Protein AF-A0A6P7GGB8-F1 (afdb_monomer_lite)

pLDDT: mean 83.3, std 11.13, range [51.72, 95.81]

Organism: NCBI:txid50390

InterPro domains:
  IPR039859 Palmitoyltransferase PFA4/ZDHHC16/ZDHHC20/ERF2-like [PTHR12246] (1-84)

Secondary structure (DSSP, 8-state):
-HHHHHHHHHHHT--HHHHHHHHHHHHHHHHTT-----TT---HHHHHHHHTT--TT--HHHHTSS---PPPSS-SS----TTSTTTTT--

Sequence (91 aa):
MLSLWHSQLISKGETCIEANINKAETARLKELGRKYANPYNFGRKKNWKIFLGLVQGRTFWKHVLLPSAHEPIGDGLKWHTIHDDGIDEWP

Structure (mmCIF, N/CA/C/O backbone):
data_AF-A0A6P7GGB8-F1
#
_entry.id   AF-A0A6P7GGB8-F1
#
loop_
_atom_site.group_PDB
_atom_site.id
_atom_site.type_symbol
_atom_site.label_atom_id
_atom_site.label_alt_id
_atom_site.label_comp_id
_atom_site.label_asym_id
_atom_site.label_entity_id
_atom_site.label_seq_id
_atom_site.pdbx_PDB_ins_code
_atom_site.Cartn_x
_atom_site.Cartn_y
_atom_site.Cartn_z
_atom_site.occupancy
_atom_site.B_iso_or_equiv
_atom_site.auth_seq_id
_atom_site.auth_comp_id
_atom_site.auth_asym_id
_atom_site.auth_atom_id
_atom_site.pdbx_PDB_model_num
ATOM 1 N N . MET A 1 1 ? 10.956 1.628 14.540 1.00 73.25 1 MET A N 1
ATOM 2 C CA . MET A 1 1 ? 11.794 1.412 13.338 1.00 73.25 1 MET A CA 1
ATOM 3 C C . MET A 1 1 ? 10.952 1.751 12.110 1.00 73.25 1 MET A C 1
ATOM 5 O O . MET A 1 1 ? 9.960 1.069 11.877 1.00 73.25 1 MET A O 1
ATOM 9 N N . LEU A 1 2 ? 11.281 2.823 11.383 1.00 90.38 2 LEU A N 1
ATOM 10 C CA . LEU A 1 2 ? 10.472 3.356 10.270 1.00 90.38 2 LEU A CA 1
ATOM 11 C C . LEU A 1 2 ? 10.202 2.308 9.177 1.00 90.38 2 LEU A C 1
ATOM 13 O O . LEU A 1 2 ? 9.067 2.119 8.750 1.00 90.38 2 LEU A O 1
ATOM 17 N N . SER A 1 3 ? 11.230 1.548 8.804 1.00 89.44 3 SER A N 1
ATOM 18 C CA . SER A 1 3 ? 11.136 0.529 7.756 1.00 89.44 3 SER A CA 1
ATOM 19 C C . SER A 1 3 ? 10.178 -0.608 8.113 1.00 89.44 3 SER A C 1
ATOM 21 O O . SER A 1 3 ? 9.486 -1.115 7.240 1.00 89.44 3 SER A O 1
ATOM 23 N N . LEU A 1 4 ? 10.079 -0.989 9.394 1.00 92.25 4 LEU A N 1
ATOM 24 C CA . LEU A 1 4 ? 9.129 -2.021 9.829 1.00 92.25 4 LEU A CA 1
ATOM 25 C C . LEU A 1 4 ? 7.683 -1.551 9.674 1.00 92.25 4 LEU A C 1
ATOM 27 O O . LEU A 1 4 ? 6.836 -2.324 9.234 1.00 92.25 4 LEU A O 1
ATOM 31 N N . TRP A 1 5 ? 7.416 -0.285 10.000 1.00 91.38 5 TRP A N 1
ATOM 32 C CA . TRP A 1 5 ? 6.101 0.314 9.792 1.00 91.38 5 TRP A CA 1
ATOM 33 C C . TRP A 1 5 ? 5.740 0.314 8.306 1.00 91.38 5 TRP A C 1
ATOM 35 O O . TRP A 1 5 ? 4.690 -0.193 7.923 1.00 91.38 5 TRP A O 1
ATOM 45 N N . HIS A 1 6 ? 6.655 0.773 7.451 1.00 91.75 6 HIS A N 1
ATOM 46 C CA . HIS A 1 6 ? 6.433 0.817 6.005 1.00 91.75 6 HIS A CA 1
ATOM 47 C C . HIS A 1 6 ? 6.219 -0.587 5.424 1.00 91.75 6 HIS A C 1
ATOM 49 O O . HIS A 1 6 ? 5.292 -0.793 4.648 1.00 91.75 6 HIS A O 1
ATOM 55 N N . SER A 1 7 ? 6.985 -1.584 5.872 1.00 92.69 7 SER A N 1
ATOM 56 C CA . SER A 1 7 ? 6.779 -2.988 5.496 1.00 92.69 7 SER A CA 1
ATOM 57 C C . SER A 1 7 ? 5.386 -3.508 5.861 1.00 92.69 7 SER A C 1
ATOM 59 O O . SER A 1 7 ? 4.809 -4.311 5.121 1.00 92.69 7 SER A O 1
ATOM 61 N N . GLN A 1 8 ? 4.816 -3.068 6.987 1.00 93.19 8 GLN A N 1
ATOM 62 C CA . GLN A 1 8 ? 3.448 -3.426 7.368 1.00 93.19 8 GLN A CA 1
ATOM 63 C C . GLN A 1 8 ? 2.406 -2.758 6.467 1.00 93.19 8 GLN A C 1
ATOM 65 O O . GLN A 1 8 ? 1.443 -3.425 6.091 1.00 93.19 8 GLN A O 1
ATOM 70 N N . LEU A 1 9 ? 2.610 -1.492 6.101 1.00 93.81 9 LEU A N 1
ATOM 71 C CA . LEU A 1 9 ? 1.733 -0.766 5.177 1.00 93.81 9 LEU A CA 1
ATOM 72 C C . LEU A 1 9 ? 1.737 -1.409 3.782 1.00 93.81 9 LEU A C 1
ATOM 74 O O . LEU A 1 9 ? 0.683 -1.769 3.262 1.00 93.81 9 LEU A O 1
ATOM 78 N N . ILE A 1 10 ? 2.927 -1.706 3.244 1.00 93.12 10 ILE A N 1
ATOM 79 C CA . ILE A 1 10 ? 3.093 -2.439 1.977 1.00 93.12 10 ILE A CA 1
ATOM 80 C C . ILE A 1 10 ? 2.371 -3.784 2.050 1.00 93.12 10 ILE A C 1
ATOM 82 O O . ILE A 1 10 ? 1.611 -4.146 1.159 1.00 93.12 10 ILE A O 1
ATOM 86 N N . SER A 1 11 ? 2.535 -4.515 3.154 1.00 92.62 11 SER A N 1
ATOM 87 C CA . SER A 1 11 ? 1.873 -5.810 3.345 1.00 92.62 11 SER A CA 1
ATOM 88 C C . SER A 1 11 ? 0.343 -5.725 3.315 1.00 92.62 11 SER A C 1
ATOM 90 O O . SER A 1 11 ? -0.298 -6.727 2.999 1.00 92.62 11 SER A O 1
ATOM 92 N N . LYS A 1 12 ? -0.239 -4.565 3.632 1.00 92.38 12 LYS A N 1
ATOM 93 C CA . LYS A 1 12 ? -1.684 -4.302 3.625 1.00 92.38 12 LYS A CA 1
ATOM 94 C C . LYS A 1 12 ? -2.174 -3.576 2.366 1.00 92.38 12 LYS A C 1
ATOM 96 O O . LYS A 1 12 ? -3.381 -3.382 2.256 1.00 92.38 12 LYS A O 1
ATOM 101 N N . GLY A 1 13 ? -1.278 -3.205 1.448 1.00 91.31 13 GLY A N 1
ATOM 102 C CA . GLY A 1 13 ? -1.632 -2.454 0.242 1.00 91.31 13 GLY A CA 1
ATOM 103 C C . GLY A 1 13 ? -2.189 -1.070 0.570 1.00 91.31 13 GLY A C 1
ATOM 104 O O . GLY A 1 13 ? -3.215 -0.686 0.025 1.00 91.31 13 GLY A O 1
ATOM 105 N N . GLU A 1 14 ? -1.585 -0.368 1.533 1.00 94.19 14 GLU A N 1
ATOM 106 C CA . GLU A 1 14 ? -2.004 0.980 1.930 1.00 94.19 14 GLU A CA 1
ATOM 107 C C . GLU A 1 14 ? -0.804 1.933 2.007 1.00 94.19 14 GLU A C 1
ATOM 109 O O . GLU A 1 14 ? 0.313 1.541 2.352 1.00 94.19 14 GLU A O 1
ATOM 114 N N . THR A 1 15 ? -1.037 3.203 1.702 1.00 92.38 15 THR A N 1
ATOM 115 C CA . THR A 1 15 ? -0.131 4.325 1.965 1.00 92.38 15 THR A CA 1
ATOM 116 C C . THR A 1 15 ? -0.283 4.828 3.404 1.00 92.38 15 THR A C 1
ATOM 118 O O . THR A 1 15 ? -1.225 4.479 4.117 1.00 92.38 15 THR A O 1
ATOM 121 N N . CYS A 1 16 ? 0.625 5.699 3.861 1.00 91.00 16 CYS A N 1
ATOM 122 C CA . CYS A 1 16 ? 0.524 6.304 5.196 1.00 91.00 16 CYS A CA 1
ATOM 123 C C . CYS A 1 16 ? -0.781 7.093 5.399 1.00 91.00 16 CYS A C 1
ATOM 125 O O . CYS A 1 16 ? -1.334 7.090 6.499 1.00 91.00 16 CYS A O 1
ATOM 127 N N . ILE A 1 17 ? -1.270 7.760 4.348 1.00 92.88 17 ILE A N 1
ATOM 128 C CA . ILE A 1 17 ? -2.515 8.536 4.387 1.00 92.88 17 ILE A CA 1
ATOM 129 C C . ILE A 1 17 ? -3.710 7.583 4.459 1.00 92.88 17 ILE A C 1
ATOM 131 O O . ILE A 1 17 ? -4.566 7.723 5.336 1.00 92.88 17 ILE A O 1
ATOM 135 N N . GLU A 1 18 ? -3.733 6.568 3.595 1.00 92.81 18 GLU A N 1
ATOM 136 C CA . GLU A 1 18 ? -4.792 5.557 3.582 1.00 92.81 18 GLU A CA 1
ATOM 137 C C . GLU A 1 18 ? -4.858 4.782 4.893 1.00 92.81 18 GLU A C 1
ATOM 139 O O . GLU A 1 18 ? -5.951 4.533 5.376 1.00 92.81 18 GLU A O 1
ATOM 144 N N . ALA A 1 19 ? -3.732 4.476 5.540 1.00 92.75 19 ALA A N 1
ATOM 145 C CA . ALA A 1 19 ? -3.730 3.793 6.834 1.00 92.75 19 ALA A CA 1
ATOM 146 C C . ALA A 1 19 ? -4.512 4.564 7.912 1.00 92.75 19 ALA A C 1
ATOM 148 O O . ALA A 1 19 ? -5.209 3.966 8.738 1.00 92.75 19 ALA A O 1
ATOM 149 N N . ASN A 1 20 ? -4.427 5.898 7.898 1.00 93.94 20 ASN A N 1
ATOM 150 C CA . ASN A 1 20 ? -5.189 6.741 8.813 1.00 93.94 20 ASN A CA 1
ATOM 151 C C . ASN A 1 20 ? -6.690 6.730 8.478 1.00 93.94 20 ASN A C 1
ATOM 153 O O . ASN A 1 20 ? -7.521 6.582 9.375 1.00 93.94 20 ASN A O 1
ATOM 157 N N . ILE A 1 21 ? -7.033 6.825 7.192 1.00 94.31 21 ILE A N 1
ATOM 158 C CA . ILE A 1 21 ? -8.422 6.783 6.709 1.00 94.31 21 ILE A CA 1
ATOM 159 C C . ILE A 1 21 ? -9.048 5.409 6.992 1.00 94.31 21 ILE A C 1
ATOM 161 O O . ILE A 1 21 ? -10.114 5.326 7.597 1.00 94.31 21 ILE A O 1
ATOM 165 N N . ASN A 1 22 ? -8.346 4.328 6.656 1.00 93.38 22 ASN A N 1
ATOM 166 C CA . ASN A 1 22 ? -8.737 2.940 6.895 1.00 93.38 22 ASN A CA 1
ATOM 167 C C . ASN A 1 22 ? -9.016 2.684 8.375 1.00 93.38 22 ASN A C 1
ATOM 169 O O . ASN A 1 22 ? -9.960 1.970 8.710 1.00 93.38 22 ASN A O 1
ATOM 173 N N . LYS A 1 23 ? -8.222 3.270 9.280 1.00 93.69 23 LYS A N 1
ATOM 174 C CA . LYS A 1 23 ? -8.448 3.165 10.726 1.00 93.69 23 LYS A CA 1
ATOM 175 C C . LYS A 1 23 ? -9.769 3.818 11.141 1.00 93.69 23 LYS A C 1
ATOM 177 O O . LYS A 1 23 ? -10.519 3.205 11.901 1.00 93.69 23 LYS A O 1
ATOM 182 N N . ALA A 1 24 ? -10.055 5.021 10.641 1.00 95.12 24 ALA A N 1
ATOM 183 C CA 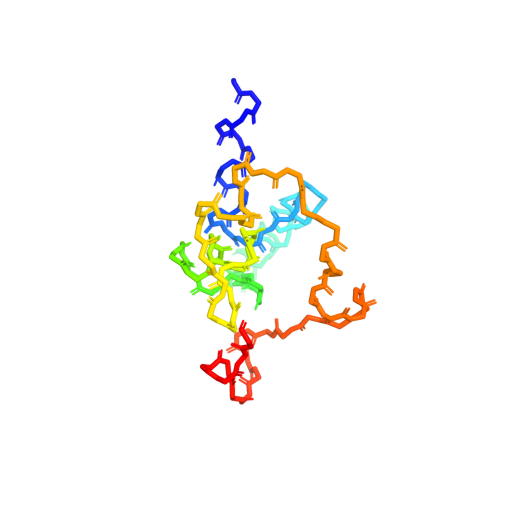. ALA A 1 24 ? -11.307 5.724 10.917 1.00 95.12 24 ALA A CA 1
ATOM 184 C C . ALA A 1 24 ? -12.520 4.980 10.326 1.00 95.12 24 ALA A C 1
ATOM 186 O O . ALA A 1 24 ? -13.491 4.724 11.037 1.00 95.12 24 ALA A O 1
ATOM 187 N N . GLU A 1 25 ? -12.428 4.533 9.072 1.00 94.19 25 GLU A N 1
ATOM 188 C CA . GLU A 1 25 ? -13.493 3.774 8.406 1.00 94.19 25 GLU A CA 1
ATOM 189 C C . GLU A 1 25 ? -13.737 2.410 9.054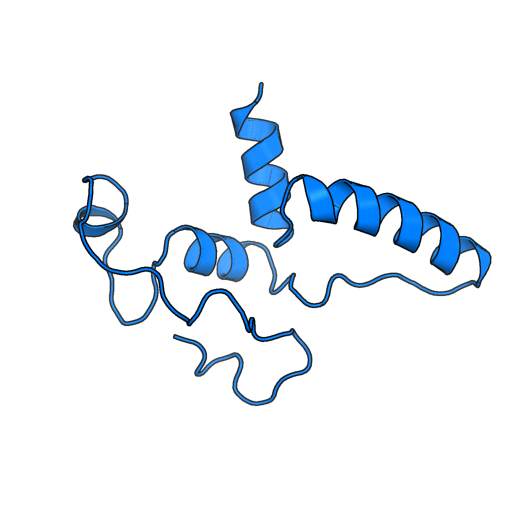 1.00 94.19 25 GLU A C 1
ATOM 191 O O . GLU A 1 25 ? -14.882 1.988 9.201 1.00 94.19 25 GLU A O 1
ATOM 196 N N . THR A 1 26 ? -12.683 1.733 9.515 1.00 94.06 26 THR A N 1
ATOM 197 C CA . THR A 1 26 ? -12.821 0.474 10.260 1.00 94.06 26 THR A CA 1
ATOM 198 C C . THR A 1 26 ? -13.585 0.684 11.563 1.00 94.06 26 THR A C 1
ATOM 200 O O . THR A 1 26 ? -14.424 -0.147 11.906 1.00 94.06 26 THR A O 1
ATOM 203 N N . ALA A 1 27 ? -13.322 1.777 12.287 1.00 95.44 27 ALA A N 1
ATOM 204 C CA . ALA A 1 27 ? -14.065 2.107 13.501 1.00 95.44 27 ALA A CA 1
ATOM 205 C C . ALA A 1 27 ? -15.542 2.388 13.182 1.00 95.44 27 ALA A C 1
ATOM 207 O O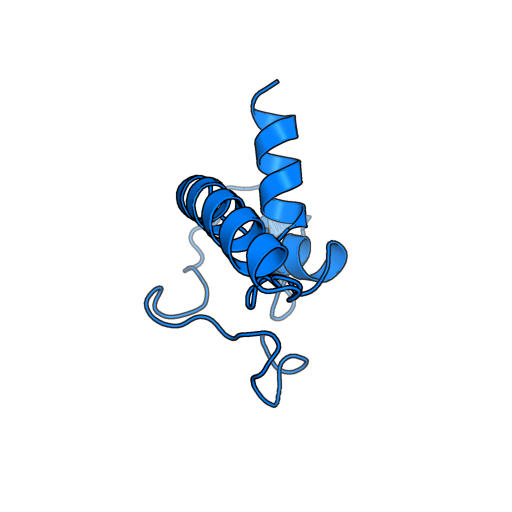 . ALA A 1 27 ? -16.416 1.741 13.756 1.00 95.44 27 ALA A O 1
ATOM 208 N N . ARG A 1 28 ? -15.806 3.243 12.185 1.00 95.81 28 ARG A N 1
ATOM 209 C CA . ARG A 1 28 ? -17.162 3.591 11.735 1.00 95.81 28 ARG A CA 1
ATOM 210 C C . ARG A 1 28 ? -17.967 2.367 11.288 1.00 95.81 28 ARG A C 1
ATOM 212 O O . ARG A 1 28 ? -19.115 2.189 11.677 1.00 95.81 28 ARG A O 1
ATOM 219 N N . LEU A 1 29 ? -17.378 1.493 10.471 1.00 94.12 29 LEU A N 1
ATOM 220 C CA . LEU A 1 29 ? -18.069 0.299 9.973 1.00 94.12 29 LEU A CA 1
ATOM 221 C C . LEU A 1 29 ? -18.298 -0.735 11.072 1.00 94.12 29 LEU A C 1
ATOM 223 O O . LEU A 1 29 ? -19.340 -1.390 11.065 1.00 94.12 29 LEU A O 1
ATOM 227 N N . LYS A 1 30 ? -17.381 -0.843 12.040 1.00 95.44 30 LYS A N 1
ATOM 228 C CA . LYS A 1 30 ? -17.554 -1.717 13.204 1.00 95.44 30 LYS A CA 1
ATOM 229 C C . LYS A 1 30 ? -18.769 -1.306 14.039 1.00 95.44 30 LYS A C 1
ATOM 231 O O . LYS A 1 30 ? -19.500 -2.187 14.482 1.00 95.44 30 LYS A O 1
ATOM 236 N N . GLU A 1 31 ? -19.010 -0.007 14.212 1.00 95.75 31 GLU A N 1
ATOM 237 C CA . GLU A 1 31 ? -20.212 0.515 14.886 1.00 95.75 31 GLU A CA 1
ATOM 238 C C . GLU A 1 31 ? -21.499 0.152 14.129 1.00 95.75 31 GLU A C 1
ATOM 240 O O . GLU A 1 31 ? -22.517 -0.153 14.742 1.00 95.75 31 GLU A O 1
ATOM 245 N N . LEU A 1 32 ? -21.434 0.088 12.797 1.00 95.38 32 LEU A N 1
ATOM 246 C CA . LEU A 1 32 ? -22.534 -0.342 11.926 1.00 95.38 32 LEU A CA 1
ATOM 247 C C . LEU A 1 32 ? -22.667 -1.875 11.800 1.00 95.38 32 LEU A C 1
ATOM 249 O O . LEU A 1 32 ? -23.470 -2.354 10.998 1.00 95.38 32 LEU A O 1
ATOM 253 N N . GLY A 1 33 ? -21.863 -2.658 12.529 1.00 94.62 33 GL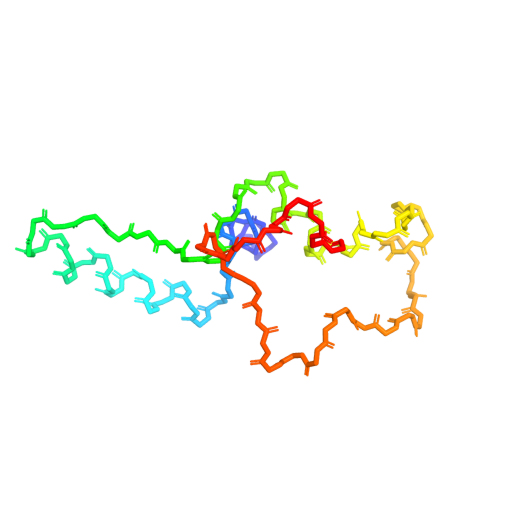Y A N 1
ATOM 254 C CA . GLY A 1 33 ? -21.857 -4.124 12.452 1.00 94.62 33 GLY A CA 1
ATOM 255 C C . GLY A 1 33 ? -21.281 -4.687 11.146 1.00 94.62 33 GLY A C 1
ATOM 256 O O . GLY A 1 33 ? -21.518 -5.847 10.812 1.00 94.62 33 GLY A O 1
ATOM 257 N N . ARG A 1 34 ? -20.528 -3.882 10.388 1.00 94.19 34 ARG A N 1
ATOM 258 C CA . ARG A 1 34 ? -19.898 -4.262 9.116 1.00 94.19 34 ARG A CA 1
ATOM 259 C C . ARG A 1 34 ? -18.385 -4.374 9.266 1.00 94.19 34 ARG A C 1
ATOM 261 O O . ARG A 1 34 ? -17.759 -3.720 10.098 1.00 94.19 34 ARG A O 1
ATOM 268 N N . LYS A 1 35 ? -17.769 -5.199 8.422 1.00 92.19 35 LYS A N 1
ATOM 269 C CA . LYS A 1 35 ? -16.312 -5.340 8.360 1.00 92.19 35 LYS A CA 1
ATOM 270 C C . LYS A 1 35 ? -15.764 -4.495 7.215 1.00 92.19 35 LYS A C 1
ATOM 272 O O . LYS A 1 35 ? -16.154 -4.697 6.071 1.00 92.19 35 LYS A O 1
ATOM 277 N N . TYR A 1 36 ? -14.844 -3.586 7.526 1.00 91.56 36 TYR A N 1
ATOM 278 C CA . TYR A 1 36 ? -14.080 -2.877 6.503 1.00 91.56 36 TYR A CA 1
ATOM 279 C C . TYR A 1 36 ? -13.112 -3.830 5.793 1.00 91.56 36 TYR A C 1
ATOM 281 O O . TYR A 1 36 ? -12.426 -4.627 6.441 1.00 91.56 36 TYR A O 1
ATOM 289 N N . ALA A 1 37 ? -13.043 -3.723 4.470 1.00 90.19 37 ALA A N 1
ATOM 290 C CA . ALA A 1 37 ? -12.061 -4.397 3.637 1.00 90.19 37 ALA A CA 1
ATOM 291 C C . ALA A 1 37 ? -11.386 -3.347 2.751 1.00 90.19 37 ALA A C 1
ATOM 293 O O . ALA A 1 37 ? -12.071 -2.613 2.046 1.00 90.19 37 ALA A O 1
ATOM 294 N N . ASN A 1 38 ? -10.054 -3.272 2.806 1.00 91.06 38 ASN A N 1
ATOM 295 C CA . ASN A 1 38 ? -9.289 -2.394 1.926 1.00 91.06 38 ASN A CA 1
ATOM 296 C C . ASN A 1 38 ? -9.364 -2.944 0.485 1.00 91.06 38 ASN A C 1
ATOM 298 O O . ASN A 1 38 ? -8.861 -4.053 0.265 1.00 91.06 38 ASN A O 1
ATOM 302 N N . PRO A 1 39 ? -9.933 -2.201 -0.484 1.00 90.06 39 PRO A N 1
ATOM 303 C CA . PRO A 1 39 ? -10.061 -2.660 -1.865 1.00 90.06 39 PRO A CA 1
ATOM 304 C C . PRO A 1 39 ? -8.716 -2.824 -2.588 1.00 90.06 39 PRO A C 1
ATOM 306 O O . PRO A 1 39 ? -8.662 -3.520 -3.596 1.00 90.06 39 PRO A O 1
ATOM 309 N N . TYR A 1 40 ? -7.633 -2.240 -2.067 1.00 89.81 40 TYR A N 1
ATOM 310 C CA . TYR A 1 40 ? -6.276 -2.341 -2.623 1.00 89.81 40 TYR A CA 1
ATOM 311 C C . TYR A 1 40 ? -5.415 -3.412 -1.937 1.00 89.81 40 TYR A C 1
ATOM 313 O O . TYR A 1 40 ? -4.222 -3.550 -2.213 1.00 89.81 40 TYR A O 1
ATOM 321 N N . ASN A 1 41 ? -5.999 -4.193 -1.022 1.00 91.12 41 ASN A N 1
ATOM 322 C CA . ASN A 1 41 ? -5.292 -5.273 -0.349 1.00 91.12 41 ASN A CA 1
ATOM 323 C C . ASN A 1 41 ? -5.486 -6.611 -1.075 1.00 91.12 41 ASN A C 1
ATOM 325 O O . ASN A 1 41 ? -6.403 -7.371 -0.770 1.00 91.12 41 ASN A O 1
ATOM 329 N N . PHE A 1 42 ? -4.545 -6.956 -1.949 1.00 88.56 42 PHE A N 1
ATOM 330 C CA . PHE A 1 42 ? -4.522 -8.217 -2.701 1.00 88.56 42 PHE A CA 1
ATOM 331 C C . PHE A 1 42 ? -3.848 -9.378 -1.950 1.00 88.56 42 PHE A C 1
ATOM 333 O O . PHE A 1 42 ? -3.586 -10.443 -2.513 1.00 88.56 42 PHE A O 1
ATOM 340 N N . GLY A 1 43 ? -3.515 -9.173 -0.674 1.00 90.12 43 GLY A N 1
ATOM 341 C CA . GLY A 1 43 ? -2.738 -10.098 0.140 1.00 90.12 43 GLY A CA 1
ATOM 342 C C . GLY A 1 43 ? -1.230 -9.861 0.046 1.00 90.12 43 GLY A C 1
ATOM 343 O O . GLY A 1 43 ? -0.692 -9.396 -0.958 1.00 90.12 43 GLY A O 1
ATOM 344 N N . ARG A 1 44 ? -0.515 -10.228 1.120 1.00 90.12 44 ARG A N 1
ATOM 345 C CA . ARG A 1 44 ? 0.898 -9.863 1.343 1.00 90.12 44 ARG A CA 1
ATOM 346 C C . ARG A 1 44 ? 1.786 -10.119 0.125 1.00 90.12 44 ARG A C 1
ATOM 348 O O . ARG A 1 44 ? 2.483 -9.220 -0.323 1.00 90.12 44 ARG A O 1
ATOM 355 N N . LYS A 1 45 ? 1.749 -11.331 -0.435 1.00 88.56 45 LYS A N 1
ATOM 356 C CA . LYS A 1 45 ? 2.619 -11.712 -1.559 1.00 88.56 45 LYS A CA 1
ATOM 357 C C . LYS A 1 45 ? 2.381 -10.843 -2.801 1.00 88.56 45 LYS A C 1
ATOM 359 O O . LYS A 1 45 ? 3.349 -10.455 -3.445 1.00 88.56 45 LYS A O 1
ATOM 364 N N . LYS A 1 46 ? 1.120 -10.546 -3.132 1.00 86.75 46 LYS A N 1
ATOM 365 C CA . LYS A 1 46 ? 0.752 -9.756 -4.316 1.00 86.75 46 LYS A CA 1
ATOM 366 C C . LYS A 1 46 ? 1.044 -8.271 -4.091 1.00 86.75 46 LYS A C 1
ATOM 368 O O . LYS A 1 46 ? 1.698 -7.667 -4.931 1.00 86.75 46 LYS A O 1
ATOM 373 N N . ASN A 1 47 ? 0.734 -7.740 -2.908 1.00 90.38 47 ASN A N 1
ATOM 374 C CA . ASN A 1 47 ? 1.058 -6.355 -2.549 1.00 90.38 47 ASN A CA 1
ATOM 375 C C . ASN A 1 47 ? 2.568 -6.072 -2.622 1.00 90.38 47 ASN A C 1
ATOM 377 O O . ASN A 1 47 ? 2.982 -5.062 -3.181 1.00 90.38 47 ASN A O 1
ATOM 381 N N . TRP A 1 48 ? 3.406 -6.988 -2.120 1.00 89.31 48 TRP A N 1
ATOM 382 C CA . TRP A 1 48 ? 4.863 -6.847 -2.210 1.00 89.31 48 TRP A CA 1
ATOM 383 C C . TRP A 1 48 ? 5.382 -6.926 -3.648 1.00 89.31 48 TRP A C 1
ATOM 385 O O . TRP A 1 48 ? 6.305 -6.195 -3.997 1.00 89.31 48 TRP A O 1
ATOM 395 N N . LYS A 1 49 ? 4.796 -7.780 -4.497 1.00 86.31 49 LYS A N 1
ATOM 396 C CA . LYS A 1 49 ? 5.153 -7.829 -5.922 1.00 86.31 49 LYS A CA 1
ATOM 397 C C . LYS A 1 49 ? 4.823 -6.521 -6.636 1.00 86.31 49 LYS A C 1
ATOM 399 O O . LYS A 1 49 ? 5.671 -6.028 -7.371 1.00 86.31 49 LYS A O 1
ATOM 404 N N . ILE A 1 50 ? 3.636 -5.968 -6.381 1.00 85.62 50 ILE A N 1
ATOM 405 C CA . ILE A 1 50 ? 3.183 -4.692 -6.948 1.00 85.62 50 ILE A CA 1
ATOM 406 C C . ILE A 1 50 ? 4.100 -3.559 -6.475 1.00 85.62 50 ILE A C 1
ATOM 408 O O . ILE A 1 50 ? 4.630 -2.821 -7.298 1.00 85.62 50 ILE A O 1
ATOM 412 N N . PHE A 1 51 ? 4.368 -3.474 -5.168 1.00 87.25 51 PHE A N 1
ATOM 413 C CA . PHE A 1 51 ? 5.242 -2.446 -4.594 1.00 87.25 51 PHE A CA 1
ATOM 414 C C . PHE A 1 51 ? 6.659 -2.471 -5.182 1.00 87.25 51 PHE A C 1
ATOM 416 O O . PHE A 1 51 ? 7.224 -1.427 -5.487 1.00 87.25 51 PHE A O 1
ATOM 423 N N . LEU A 1 52 ? 7.233 -3.664 -5.355 1.00 85.31 52 LEU A N 1
ATOM 424 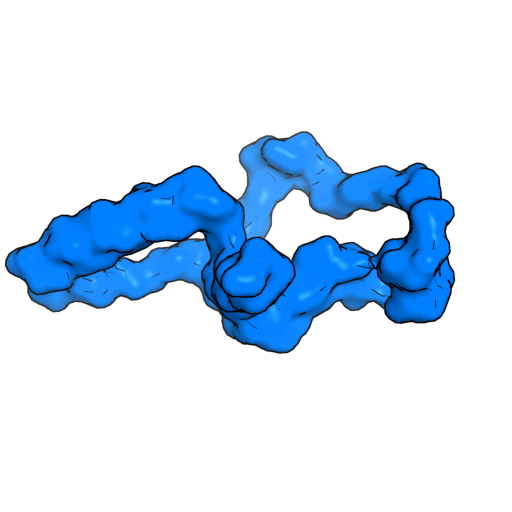C CA . LEU A 1 52 ? 8.576 -3.836 -5.913 1.00 85.31 52 LEU A CA 1
ATOM 425 C C . LEU A 1 52 ? 8.609 -3.791 -7.448 1.00 85.31 52 LEU A C 1
ATOM 427 O O . LEU A 1 52 ? 9.677 -3.962 -8.033 1.00 85.31 52 LEU A O 1
ATOM 431 N N . GLY A 1 53 ? 7.463 -3.627 -8.114 1.00 79.56 53 GLY A N 1
ATOM 432 C CA . GLY A 1 53 ? 7.399 -3.645 -9.570 1.00 79.56 53 GLY A CA 1
ATOM 433 C C . GLY A 1 53 ? 7.859 -4.977 -10.180 1.00 79.56 53 GLY A C 1
ATOM 434 O O . GLY A 1 53 ? 8.385 -4.978 -11.289 1.00 79.56 53 GLY A O 1
ATOM 435 N N . LEU A 1 54 ? 7.688 -6.109 -9.481 1.00 79.19 54 LEU A N 1
ATOM 436 C CA . LEU A 1 54 ? 8.080 -7.462 -9.929 1.00 79.19 54 LEU A CA 1
ATOM 437 C C . LEU A 1 54 ? 7.022 -8.099 -10.832 1.00 79.19 54 LEU A C 1
ATOM 439 O O . LEU A 1 54 ? 6.560 -9.223 -10.619 1.00 79.19 54 LEU A O 1
ATOM 443 N N . VAL A 1 55 ? 6.628 -7.316 -11.814 1.00 72.69 55 VAL A N 1
ATOM 444 C CA . VAL A 1 55 ? 5.469 -7.490 -12.673 1.00 72.69 55 VAL A CA 1
ATOM 445 C C . VAL A 1 55 ? 5.951 -7.463 -14.127 1.00 72.69 55 VAL A C 1
ATOM 447 O O . VAL A 1 55 ? 7.018 -6.910 -14.407 1.00 72.69 55 VAL A O 1
ATOM 450 N N . GLN A 1 56 ? 5.262 -8.151 -15.042 1.00 68.25 56 GLN A N 1
ATOM 451 C CA . GLN A 1 56 ? 5.677 -8.299 -16.458 1.00 68.25 56 GLN A CA 1
ATOM 452 C C . GLN A 1 56 ? 7.099 -8.881 -16.692 1.00 68.25 56 GLN A C 1
ATOM 454 O O . GLN A 1 56 ? 7.834 -8.444 -17.575 1.00 68.25 56 GLN A O 1
ATOM 459 N N . GLY A 1 57 ? 7.536 -9.861 -15.892 1.00 67.25 57 GLY A N 1
ATOM 460 C CA . GLY A 1 57 ? 8.838 -10.527 -16.090 1.00 67.25 57 GLY A CA 1
ATOM 461 C C . GLY A 1 57 ? 10.060 -9.759 -15.560 1.00 67.25 57 GLY A C 1
ATOM 462 O O . GLY A 1 57 ? 11.200 -10.184 -15.767 1.00 67.25 57 GLY A O 1
ATOM 463 N N . ARG A 1 58 ? 9.851 -8.657 -14.828 1.00 72.00 58 ARG A N 1
ATOM 464 C CA . ARG A 1 58 ? 10.920 -7.910 -14.148 1.00 72.00 58 ARG A CA 1
ATOM 465 C C . ARG A 1 58 ? 11.575 -8.760 -13.053 1.00 72.00 58 ARG A C 1
ATOM 467 O O . ARG A 1 58 ? 10.918 -9.297 -12.163 1.00 72.00 58 ARG A O 1
ATOM 474 N N . THR A 1 59 ? 12.902 -8.874 -13.106 1.00 73.31 59 THR A N 1
ATOM 475 C CA . THR A 1 59 ? 13.690 -9.634 -12.125 1.00 73.31 59 THR A CA 1
ATOM 476 C C . THR A 1 59 ? 14.145 -8.761 -10.956 1.00 73.31 59 THR A C 1
ATOM 478 O O . THR A 1 59 ? 14.579 -7.623 -11.150 1.00 73.31 59 THR A O 1
ATOM 481 N N . PHE A 1 60 ? 14.105 -9.330 -9.746 1.00 70.88 60 PHE A N 1
ATOM 482 C CA . PHE A 1 60 ? 14.470 -8.667 -8.486 1.00 70.88 60 PHE A CA 1
ATOM 483 C C . PHE A 1 60 ? 15.856 -8.011 -8.528 1.00 70.88 60 PHE A C 1
ATOM 485 O O . PHE A 1 60 ? 16.026 -6.862 -8.134 1.00 70.88 60 PHE A O 1
ATOM 492 N N . TRP A 1 61 ? 16.843 -8.711 -9.084 1.00 69.44 61 TRP A N 1
ATOM 493 C CA . TRP A 1 61 ? 18.226 -8.238 -9.113 1.00 69.44 61 TRP A CA 1
ATOM 494 C C . TRP A 1 61 ? 18.440 -6.962 -9.935 1.00 69.44 61 TRP A C 1
ATOM 496 O O . TRP A 1 61 ? 19.214 -6.103 -9.527 1.00 69.44 61 TRP A O 1
ATOM 506 N N . LYS A 1 62 ? 17.761 -6.821 -11.078 1.00 67.06 62 LYS A N 1
ATOM 507 C CA . LYS A 1 62 ? 17.956 -5.674 -11.981 1.00 67.06 62 LYS A CA 1
ATOM 508 C C . LYS A 1 62 ? 17.061 -4.482 -11.646 1.00 67.06 62 LYS A C 1
ATOM 510 O O . LYS A 1 62 ? 17.470 -3.354 -11.882 1.00 67.06 62 LYS A O 1
ATOM 515 N N . HIS A 1 63 ? 15.862 -4.731 -11.116 1.00 69.31 63 HIS A N 1
ATOM 516 C CA . HIS A 1 63 ? 14.821 -3.703 -10.990 1.00 69.31 63 HIS A CA 1
ATOM 517 C C . HIS A 1 63 ? 14.552 -3.256 -9.549 1.00 69.31 63 HIS A C 1
ATOM 519 O O . HIS A 1 63 ? 13.853 -2.268 -9.359 1.00 69.31 63 HIS A O 1
ATOM 525 N N . VAL A 1 64 ? 15.091 -3.962 -8.546 1.00 71.12 64 VAL A N 1
ATOM 526 C CA . VAL A 1 64 ? 14.907 -3.611 -7.126 1.00 71.12 64 VAL A CA 1
ATOM 527 C C . VAL A 1 64 ? 16.215 -3.166 -6.473 1.00 71.12 64 VAL A C 1
ATOM 529 O O . VAL A 1 64 ? 16.219 -2.197 -5.722 1.00 71.12 64 VAL A O 1
ATOM 532 N N . LEU A 1 65 ? 17.329 -3.857 -6.740 1.00 73.81 65 LEU A N 1
ATOM 533 C CA . LEU A 1 65 ? 18.615 -3.553 -6.094 1.00 73.81 65 LEU A CA 1
ATOM 534 C C . LEU A 1 65 ? 19.379 -2.395 -6.748 1.00 73.81 65 LEU A C 1
ATOM 536 O O . LEU A 1 65 ? 20.195 -1.760 -6.085 1.00 73.81 65 LEU A O 1
ATOM 540 N N . LEU A 1 66 ? 19.133 -2.126 -8.031 1.00 74.38 66 LEU A N 1
ATOM 541 C CA . LEU A 1 66 ? 19.781 -1.049 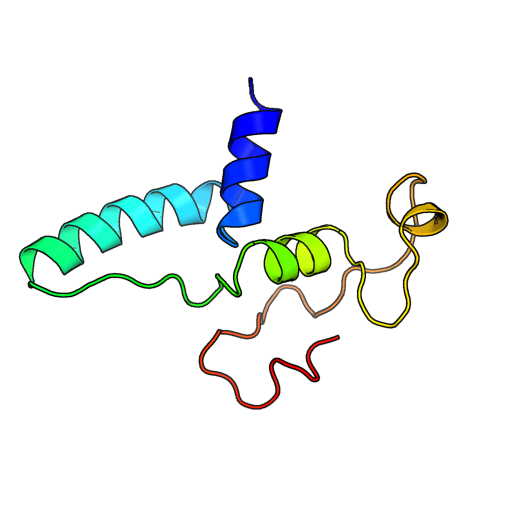-8.773 1.00 74.38 66 LEU A CA 1
ATOM 542 C C . LEU A 1 66 ? 18.761 0.049 -9.092 1.00 74.38 66 LEU A C 1
ATOM 544 O O . LEU A 1 66 ? 17.624 -0.277 -9.445 1.00 74.38 66 LEU A O 1
ATOM 548 N N . PRO A 1 67 ? 19.145 1.338 -9.000 1.00 67.38 67 PRO A N 1
ATOM 549 C CA . PRO A 1 67 ? 18.294 2.425 -9.454 1.00 67.38 67 PRO A CA 1
ATOM 550 C C . PRO A 1 67 ? 18.001 2.212 -10.938 1.00 67.38 67 PRO A C 1
ATOM 552 O O . PRO A 1 67 ? 18.897 2.145 -11.777 1.00 67.38 67 PRO A O 1
ATOM 555 N N . SER A 1 68 ? 16.724 2.043 -11.239 1.00 68.44 68 SER A N 1
ATOM 556 C CA . SER A 1 68 ? 16.232 1.689 -12.557 1.00 68.44 68 SER A CA 1
ATOM 557 C C . SER A 1 68 ? 15.404 2.859 -13.079 1.00 68.44 68 SER A C 1
ATOM 559 O O . SER A 1 68 ? 14.482 3.300 -12.402 1.00 68.44 68 SER A O 1
ATOM 561 N N . ALA A 1 69 ? 15.705 3.337 -14.289 1.00 68.69 69 ALA A N 1
ATOM 562 C CA . ALA A 1 69 ? 14.969 4.419 -14.954 1.00 68.69 69 ALA A CA 1
ATOM 563 C C . ALA A 1 69 ? 13.641 3.960 -15.594 1.00 68.69 69 ALA A C 1
ATOM 565 O O . ALA A 1 69 ? 13.064 4.679 -16.403 1.00 68.69 69 ALA A O 1
ATOM 566 N N . HIS A 1 70 ? 13.174 2.749 -15.276 1.00 71.12 70 HIS A N 1
ATOM 567 C CA . HIS A 1 70 ? 11.912 2.240 -15.798 1.00 71.12 70 HIS A CA 1
ATOM 568 C C . HIS A 1 70 ? 10.737 3.022 -15.220 1.00 71.12 70 HIS A C 1
ATOM 570 O O . HIS A 1 70 ? 10.665 3.258 -14.013 1.00 71.12 70 HIS A O 1
ATOM 576 N N . GLU A 1 71 ? 9.793 3.357 -16.091 1.00 70.31 71 GLU A N 1
ATOM 577 C CA . GLU A 1 71 ? 8.583 4.059 -15.697 1.00 70.31 71 GLU A CA 1
ATOM 578 C C . GLU A 1 71 ? 7.726 3.204 -14.746 1.00 70.31 71 GLU A C 1
ATOM 580 O O . GLU A 1 71 ? 7.703 1.958 -14.844 1.00 70.31 71 GLU A O 1
ATOM 585 N N . PRO A 1 72 ? 7.037 3.861 -13.791 1.00 71.12 72 PRO A N 1
ATOM 586 C CA . PRO A 1 72 ? 6.049 3.196 -12.963 1.00 71.12 72 PRO A CA 1
ATOM 587 C C . PRO A 1 72 ? 4.936 2.632 -13.848 1.00 71.12 72 PRO A C 1
ATOM 589 O O . PRO A 1 72 ? 4.655 3.129 -14.934 1.00 71.12 72 PRO A O 1
ATOM 592 N N . ILE A 1 73 ? 4.313 1.555 -13.386 1.00 72.12 73 ILE A N 1
ATOM 593 C CA . ILE A 1 73 ? 3.216 0.926 -14.117 1.00 72.12 73 ILE A CA 1
ATOM 594 C C . ILE A 1 73 ? 1.918 1.651 -13.772 1.00 72.12 73 ILE A C 1
ATOM 596 O O . ILE A 1 73 ? 1.629 1.876 -12.597 1.00 72.12 73 ILE A O 1
ATOM 600 N N . GLY A 1 74 ? 1.136 1.963 -14.804 1.00 75.88 74 GLY A N 1
ATOM 601 C CA . GLY A 1 74 ? -0.118 2.700 -14.685 1.00 75.88 74 GLY A CA 1
ATOM 602 C C . GLY A 1 74 ? 0.060 4.211 -14.831 1.00 75.88 74 GLY A C 1
ATOM 603 O O . GLY A 1 74 ? 1.164 4.726 -14.970 1.00 75.88 74 GLY A O 1
ATOM 604 N N . ASP A 1 75 ? -1.062 4.920 -14.813 1.00 81.06 75 ASP A N 1
ATOM 605 C CA . ASP A 1 75 ? -1.142 6.378 -14.954 1.00 81.06 75 ASP A CA 1
ATOM 606 C C . ASP A 1 75 ? -1.062 7.119 -13.606 1.00 81.06 75 ASP A C 1
ATOM 608 O O . ASP A 1 75 ? -1.027 8.347 -13.568 1.00 81.06 75 ASP A O 1
ATOM 612 N N . GLY A 1 76 ? -1.050 6.378 -12.490 1.00 80.12 76 GLY A N 1
ATOM 613 C CA . GLY A 1 76 ? -1.102 6.939 -11.138 1.00 80.12 76 GLY A CA 1
ATOM 614 C C . GLY A 1 76 ? -2.429 7.628 -10.805 1.00 80.12 76 GLY A C 1
ATOM 615 O O . GLY A 1 76 ? -2.505 8.334 -9.803 1.00 80.12 76 GLY A O 1
ATOM 616 N N . LEU A 1 77 ? -3.457 7.448 -11.638 1.00 80.75 77 LEU A N 1
ATOM 617 C CA . LEU A 1 77 ? -4.807 7.982 -11.447 1.00 80.75 77 LEU A CA 1
ATOM 618 C C . LEU A 1 77 ? -5.815 6.863 -11.195 1.00 80.75 77 LEU A C 1
ATOM 620 O O . LEU A 1 77 ? -6.840 7.087 -10.548 1.00 80.75 77 LEU A O 1
ATOM 624 N N . LYS A 1 78 ? -5.533 5.665 -11.712 1.00 81.50 78 LYS A N 1
ATOM 625 C CA . LYS A 1 78 ? -6.365 4.481 -11.550 1.00 81.50 78 LYS A CA 1
ATOM 626 C C . LYS A 1 78 ? -5.537 3.318 -11.034 1.00 81.50 78 LYS A C 1
ATOM 628 O O . LYS A 1 78 ? -4.471 2.995 -11.552 1.00 81.50 78 LYS A O 1
ATOM 633 N N . TRP A 1 79 ? -6.091 2.651 -10.034 1.00 81.31 79 TRP A N 1
ATOM 634 C CA . TRP A 1 79 ? -5.571 1.405 -9.496 1.00 81.31 79 TRP A CA 1
ATOM 635 C C . TRP A 1 79 ? -6.676 0.370 -9.550 1.00 81.31 79 TRP A C 1
ATOM 637 O O . TRP A 1 79 ? -7.831 0.683 -9.262 1.00 81.31 79 TRP A O 1
ATOM 647 N N . HIS A 1 80 ? -6.313 -0.856 -9.909 1.00 83.38 80 HIS A N 1
ATOM 648 C CA . HIS A 1 80 ? -7.252 -1.964 -9.842 1.00 83.38 80 HIS A CA 1
ATOM 649 C C . HIS A 1 80 ? -7.608 -2.235 -8.389 1.00 83.38 80 HIS A C 1
ATOM 651 O O . HIS A 1 80 ? -6.832 -1.954 -7.471 1.00 83.38 80 HIS A O 1
ATOM 657 N N . THR A 1 81 ? -8.791 -2.786 -8.190 1.00 86.50 81 THR A N 1
ATOM 658 C CA . THR A 1 81 ? -9.308 -3.185 -6.889 1.00 86.50 81 THR A CA 1
ATOM 659 C C . THR A 1 81 ? -9.510 -4.693 -6.853 1.00 86.50 81 THR A C 1
ATOM 661 O O . THR A 1 81 ? -9.539 -5.369 -7.880 1.00 86.50 81 THR A O 1
ATOM 664 N N . ILE A 1 82 ? -9.696 -5.247 -5.658 1.00 85.25 82 ILE A N 1
ATOM 665 C CA . ILE A 1 82 ? -10.085 -6.655 -5.473 1.00 85.25 82 ILE A CA 1
ATOM 666 C C . ILE A 1 82 ? -11.439 -7.018 -6.112 1.00 85.25 82 ILE A C 1
ATOM 668 O O . ILE A 1 82 ? -11.826 -8.184 -6.072 1.00 85.25 82 ILE A O 1
ATOM 672 N N . HIS A 1 83 ? -12.178 -6.035 -6.628 1.00 83.38 83 HIS A N 1
ATOM 673 C CA . HIS A 1 83 ? -13.493 -6.208 -7.236 1.00 83.38 83 HIS A CA 1
ATOM 674 C C . HIS A 1 83 ? -13.459 -6.169 -8.768 1.00 83.38 83 HIS A C 1
ATOM 676 O O . HIS A 1 83 ? -14.488 -6.444 -9.375 1.00 83.38 83 HIS A O 1
ATOM 682 N N . ASP A 1 84 ? -12.320 -5.833 -9.380 1.00 82.62 84 ASP A N 1
ATOM 683 C CA . ASP A 1 84 ? -12.190 -5.793 -10.837 1.00 82.62 84 ASP A CA 1
ATOM 684 C C . ASP A 1 84 ? -11.956 -7.193 -11.417 1.00 82.62 84 ASP A C 1
ATOM 686 O O . ASP A 1 84 ? -11.177 -7.985 -10.881 1.00 82.62 84 ASP A O 1
ATOM 690 N N . ASP A 1 85 ? -12.592 -7.488 -12.550 1.00 64.25 85 ASP A N 1
ATOM 691 C CA . ASP A 1 85 ? -12.336 -8.710 -13.311 1.00 64.25 85 ASP A CA 1
ATOM 692 C C . ASP A 1 85 ? -10.943 -8.630 -13.973 1.00 64.25 85 ASP A C 1
ATOM 694 O O . ASP A 1 85 ? -10.564 -7.600 -14.531 1.00 64.25 85 ASP A O 1
ATOM 698 N N . GLY A 1 86 ? -10.146 -9.705 -13.897 1.00 64.62 86 GLY A N 1
ATOM 699 C CA . GLY A 1 86 ? -8.805 -9.755 -14.509 1.00 64.62 86 GLY A CA 1
ATOM 700 C C . GLY A 1 86 ? -7.634 -9.363 -13.596 1.00 64.62 86 GLY A C 1
ATOM 701 O O . GLY A 1 86 ? -6.546 -9.074 -14.082 1.00 64.62 86 GLY A O 1
ATOM 702 N N . ILE A 1 87 ? -7.790 -9.399 -12.267 1.00 61.78 87 ILE A N 1
ATOM 703 C CA . ILE A 1 87 ? -6.693 -9.111 -11.313 1.00 61.78 87 ILE A CA 1
ATOM 704 C C . ILE A 1 87 ? -5.464 -10.008 -11.542 1.00 61.78 87 ILE A C 1
ATOM 706 O O . ILE A 1 87 ? -4.350 -9.638 -11.175 1.00 61.78 87 ILE A O 1
ATOM 710 N N . ASP A 1 88 ? -5.642 -11.217 -12.072 1.00 61.69 88 ASP A N 1
ATOM 711 C CA . ASP A 1 88 ? -4.533 -12.129 -12.383 1.00 61.69 88 ASP A CA 1
ATOM 712 C C . ASP A 1 88 ? -3.834 -11.811 -13.712 1.00 61.69 88 ASP A C 1
ATOM 714 O O . ASP A 1 88 ? -2.701 -12.244 -13.912 1.00 61.69 88 ASP A O 1
ATOM 718 N N . GLU A 1 89 ? -4.468 -11.003 -14.565 1.00 60.47 89 GLU A N 1
ATOM 719 C CA . GLU A 1 89 ? -3.882 -10.391 -15.765 1.00 60.47 89 GLU A CA 1
ATOM 720 C C . GLU A 1 89 ? -3.319 -8.991 -15.484 1.00 60.47 89 GLU A C 1
ATOM 722 O O . GLU A 1 89 ? -2.658 -8.404 -16.343 1.00 60.47 89 GLU A O 1
ATOM 727 N N . TRP A 1 90 ? -3.554 -8.458 -14.277 1.00 59.28 90 TRP A N 1
ATOM 728 C CA . TRP A 1 90 ? -2.900 -7.242 -13.817 1.00 59.28 90 TRP A CA 1
ATOM 729 C C . TRP A 1 90 ? -1.388 -7.468 -13.873 1.00 59.28 90 TRP A C 1
ATOM 731 O O . TRP A 1 90 ? -0.922 -8.462 -13.299 1.00 59.28 90 TRP A O 1
ATOM 741 N N . PRO A 1 91 ? -0.645 -6.601 -14.584 1.00 51.72 91 PRO A N 1
ATOM 742 C CA . PRO A 1 91 ? 0.767 -6.808 -14.848 1.00 51.72 91 PRO A CA 1
ATOM 743 C C . PRO A 1 91 ? 1.556 -7.159 -13.598 1.00 51.72 91 PRO A C 1
ATOM 745 O O . PRO A 1 91 ? 1.312 -6.510 -12.552 1.00 51.72 91 PRO A O 1
#

Radius of gyration: 15.08 Å; chains: 1; bounding box: 42×21×31 Å

Foldseek 3Di:
DVVVVVLVCLQQQHDPVVVVVQVVVQVVQVVVVHGDHDQRGPGRVVSVCLVQVVPPVDDCVPRRPDDDPDDRPDPVPDDHTPPDPCPVVVD